Protein AF-A0A9P6WS17-F1 (afdb_monomer_lite)

Organism: Rhizopus oryzae (NCBI:txid64495)

Structure (mmCIF, N/CA/C/O backbone):
data_AF-A0A9P6WS17-F1
#
_entry.id   AF-A0A9P6WS17-F1
#
loop_
_atom_site.group_PDB
_atom_site.id
_atom_site.type_symbol
_atom_site.label_atom_id
_atom_site.label_alt_id
_atom_site.label_comp_id
_atom_site.label_asym_id
_atom_site.label_entity_id
_atom_site.label_seq_id
_atom_site.pdbx_PDB_ins_code
_atom_site.Cartn_x
_atom_site.Cartn_y
_atom_site.Cartn_z
_atom_site.occupancy
_atom_site.B_iso_or_equiv
_atom_site.auth_seq_id
_atom_site.auth_comp_id
_atom_site.auth_asym_id
_atom_site.auth_atom_id
_atom_site.pdbx_PDB_model_num
ATOM 1 N N . MET A 1 1 ? -6.943 7.505 1.595 1.00 94.88 1 MET A N 1
ATOM 2 C CA . MET A 1 1 ? -6.005 6.619 0.886 1.00 94.88 1 MET A CA 1
ATOM 3 C C . MET A 1 1 ? -4.663 7.307 0.877 1.00 94.88 1 MET A C 1
ATOM 5 O O . MET A 1 1 ? -4.616 8.500 0.595 1.00 94.88 1 MET A O 1
ATOM 9 N N . TYR A 1 2 ? -3.627 6.573 1.239 1.00 97.38 2 TYR A N 1
ATOM 10 C CA . TYR A 1 2 ? -2.259 7.032 1.397 1.00 97.38 2 TYR A CA 1
ATOM 11 C C . TYR A 1 2 ? -1.361 6.114 0.573 1.00 97.38 2 TYR A C 1
ATOM 13 O O . TYR A 1 2 ? -1.599 4.908 0.483 1.00 97.38 2 TYR A O 1
ATOM 21 N N . GLY A 1 3 ? -0.360 6.696 -0.070 1.00 95.25 3 GLY A N 1
ATOM 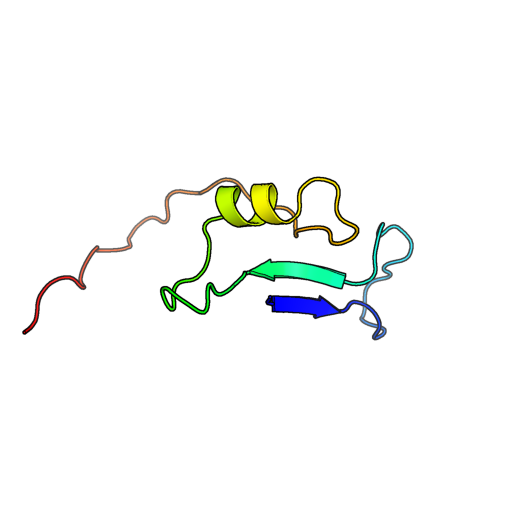22 C CA . GLY A 1 3 ? 0.528 5.974 -0.962 1.00 95.25 3 GLY A CA 1
ATOM 23 C C . GLY A 1 3 ? 1.717 6.824 -1.372 1.00 95.25 3 GLY A C 1
ATOM 24 O O . GLY A 1 3 ? 1.734 8.033 -1.131 1.00 95.25 3 GLY A O 1
ATOM 25 N N . GLU A 1 4 ? 2.690 6.182 -2.005 1.00 92.56 4 GLU A N 1
ATOM 26 C CA . GLU A 1 4 ? 3.900 6.833 -2.501 1.00 92.56 4 GLU A CA 1
ATOM 27 C C . GLU A 1 4 ? 3.791 7.066 -4.010 1.00 92.56 4 GLU A C 1
ATOM 29 O O . GLU A 1 4 ? 3.338 6.191 -4.753 1.00 92.56 4 GLU A O 1
ATOM 34 N N . THR A 1 5 ? 4.204 8.252 -4.469 1.00 90.00 5 THR A N 1
ATOM 35 C CA . THR A 1 5 ? 4.213 8.603 -5.896 1.00 90.00 5 THR A CA 1
ATOM 36 C C . THR A 1 5 ? 5.645 8.618 -6.420 1.00 90.00 5 THR A C 1
ATOM 38 O O . THR A 1 5 ? 6.438 9.494 -6.090 1.00 90.00 5 THR A O 1
ATOM 41 N N . LEU A 1 6 ? 5.964 7.694 -7.318 1.00 83.56 6 LEU A N 1
ATOM 42 C CA . LEU A 1 6 ? 7.320 7.423 -7.804 1.00 83.56 6 LEU A CA 1
ATOM 43 C C . LEU A 1 6 ? 7.703 8.264 -9.033 1.00 83.56 6 LEU A C 1
ATOM 45 O O . LEU A 1 6 ? 8.466 7.837 -9.894 1.00 83.56 6 LEU A O 1
ATOM 49 N N . THR A 1 7 ? 7.161 9.477 -9.140 1.00 76.00 7 THR A N 1
ATOM 50 C CA . THR A 1 7 ? 7.338 10.354 -10.313 1.00 76.00 7 THR A CA 1
ATOM 51 C C . THR A 1 7 ? 8.568 11.253 -10.230 1.00 76.00 7 THR A C 1
ATOM 53 O O . THR A 1 7 ? 8.936 11.889 -11.219 1.00 76.00 7 THR A O 1
ATOM 56 N N . LYS A 1 8 ? 9.233 11.321 -9.071 1.00 72.44 8 LYS A N 1
ATOM 57 C CA . LYS A 1 8 ? 10.469 12.090 -8.897 1.00 72.44 8 LYS A CA 1
ATOM 58 C C . LYS A 1 8 ? 11.686 11.178 -9.042 1.00 72.44 8 LYS A C 1
ATOM 60 O O . LYS A 1 8 ? 11.738 10.103 -8.458 1.00 72.44 8 LYS A O 1
ATOM 65 N N . LYS A 1 9 ? 12.688 11.632 -9.805 1.00 66.25 9 LYS A N 1
ATOM 66 C CA . LYS A 1 9 ? 13.973 10.931 -9.965 1.00 66.25 9 LYS A CA 1
ATOM 67 C C . LYS A 1 9 ? 14.642 10.759 -8.601 1.00 66.25 9 LYS A C 1
ATOM 69 O O . LYS A 1 9 ? 14.863 11.744 -7.897 1.00 66.25 9 LYS A O 1
ATOM 74 N N . HIS A 1 10 ? 14.948 9.523 -8.235 1.00 63.28 10 HIS A N 1
ATOM 75 C CA . HIS A 1 10 ? 15.748 9.160 -7.062 1.00 63.28 10 HIS A CA 1
ATOM 76 C C . HIS A 1 10 ? 16.980 8.384 -7.550 1.00 63.28 10 HIS A C 1
ATOM 78 O O . HIS A 1 10 ? 17.122 8.146 -8.749 1.00 63.28 10 HIS A O 1
ATOM 84 N N . SER A 1 11 ? 17.877 7.977 -6.651 1.00 75.38 11 SER A N 1
ATOM 85 C CA . SER A 1 11 ? 19.085 7.193 -6.978 1.00 75.38 11 SER A CA 1
ATOM 86 C C . SER A 1 11 ? 18.808 5.796 -7.570 1.00 75.38 11 SER A C 1
ATOM 88 O O . SER A 1 11 ? 19.742 5.026 -7.775 1.00 75.38 11 SER A O 1
ATOM 90 N N . VAL A 1 12 ? 17.538 5.457 -7.819 1.00 72.81 12 VAL A N 1
ATOM 91 C CA . VAL A 1 12 ? 17.048 4.170 -8.322 1.00 72.81 12 VAL A CA 1
ATOM 92 C C . VAL A 1 12 ? 16.104 4.424 -9.500 1.00 72.81 12 VAL A C 1
ATOM 94 O O . VAL A 1 12 ? 15.319 5.374 -9.480 1.00 72.81 12 VAL A O 1
ATOM 97 N N . PHE A 1 13 ? 16.190 3.578 -10.527 1.00 78.38 13 PHE A N 1
ATOM 98 C CA . PHE A 1 13 ? 15.295 3.603 -11.682 1.00 78.38 13 PHE A CA 1
ATOM 99 C C . PHE A 1 13 ? 14.026 2.779 -11.404 1.00 78.38 13 PHE A C 1
ATOM 101 O O . PHE A 1 13 ? 14.094 1.701 -10.822 1.00 78.38 13 PHE A O 1
ATOM 108 N N . TYR A 1 14 ? 12.871 3.306 -11.818 1.00 79.75 14 TYR A N 1
ATOM 109 C CA . TYR A 1 14 ? 11.543 2.689 -11.658 1.00 79.75 14 TYR A CA 1
ATOM 110 C C . TYR A 1 14 ? 10.972 2.170 -12.987 1.00 79.75 14 TYR A C 1
ATOM 112 O O . TYR A 1 14 ? 9.763 2.045 -13.157 1.00 79.75 14 TYR A O 1
ATOM 120 N N . ASP A 1 15 ? 11.846 1.898 -13.947 1.00 82.12 15 ASP A N 1
ATOM 121 C CA . ASP A 1 15 ? 11.534 1.489 -15.318 1.00 82.12 15 ASP A CA 1
ATOM 122 C C . ASP A 1 15 ? 10.809 0.138 -15.425 1.00 82.12 15 ASP A C 1
ATOM 124 O O . ASP A 1 15 ? 10.123 -0.108 -16.414 1.00 82.12 15 ASP A O 1
ATOM 128 N N . ALA A 1 16 ? 10.910 -0.708 -14.400 1.00 85.31 16 ALA A N 1
ATOM 129 C CA . ALA A 1 16 ? 10.220 -1.995 -14.327 1.00 85.31 16 ALA A CA 1
ATOM 130 C C . ALA A 1 16 ? 8.948 -1.990 -13.455 1.00 85.31 16 ALA A C 1
ATOM 132 O O . ALA A 1 16 ? 8.357 -3.051 -13.236 1.00 85.31 16 ALA A O 1
ATOM 133 N N . LEU A 1 17 ? 8.522 -0.841 -12.912 1.00 85.62 17 LEU A N 1
ATOM 134 C CA . LEU A 1 17 ? 7.340 -0.805 -12.051 1.00 85.62 17 LEU A CA 1
ATOM 135 C C . LEU A 1 17 ? 6.039 -0.753 -12.862 1.00 85.62 17 LEU A C 1
ATOM 137 O O . LEU A 1 17 ? 5.937 0.010 -13.820 1.00 85.62 17 LEU A O 1
ATOM 141 N N . PRO A 1 18 ? 5.005 -1.508 -12.451 1.00 83.94 18 PRO A N 1
ATOM 142 C CA . PRO A 1 18 ? 3.737 -1.557 -13.176 1.00 83.94 18 PRO A CA 1
ATOM 143 C C . PRO A 1 18 ? 2.941 -0.243 -13.098 1.00 83.94 18 PRO A C 1
ATOM 145 O O . PRO A 1 18 ? 2.123 0.017 -13.976 1.00 83.94 18 PRO A O 1
ATOM 148 N N . HIS A 1 19 ? 3.165 0.587 -12.068 1.00 84.06 19 HIS A N 1
ATOM 149 C CA . HIS A 1 19 ? 2.477 1.867 -11.865 1.00 84.06 19 HIS A CA 1
ATOM 150 C C . HIS A 1 19 ? 3.374 2.885 -11.146 1.00 84.06 19 HIS A C 1
ATOM 152 O O . HIS A 1 19 ? 4.369 2.527 -10.527 1.00 84.06 19 HIS A O 1
ATOM 158 N N . HIS A 1 20 ? 3.004 4.168 -11.198 1.00 86.94 20 HIS A N 1
ATOM 159 C CA . HIS A 1 20 ? 3.724 5.252 -10.511 1.00 86.94 20 HIS A CA 1
ATOM 160 C C . HIS A 1 20 ? 3.160 5.602 -9.128 1.00 86.94 20 HIS A C 1
ATOM 162 O O . HIS A 1 20 ? 3.738 6.440 -8.443 1.00 86.94 20 HIS A O 1
ATOM 168 N N . PHE A 1 21 ? 2.042 5.000 -8.722 1.00 92.00 21 PHE A N 1
ATOM 169 C CA . PHE A 1 21 ? 1.459 5.181 -7.397 1.00 92.00 21 PHE A CA 1
ATOM 170 C C . PHE A 1 21 ? 1.181 3.822 -6.770 1.00 92.00 21 PHE A C 1
ATOM 172 O O . PHE A 1 21 ? 0.544 2.977 -7.402 1.00 92.00 21 PHE A O 1
ATOM 179 N N . PHE A 1 22 ? 1.632 3.645 -5.531 1.00 94.44 22 PHE A N 1
ATOM 180 C CA . PHE 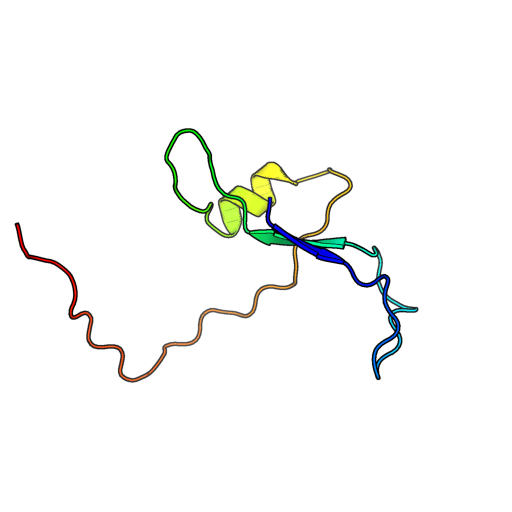A 1 22 ? 1.371 2.443 -4.748 1.00 94.44 22 PHE A CA 1
ATOM 181 C C . PHE A 1 22 ? 0.751 2.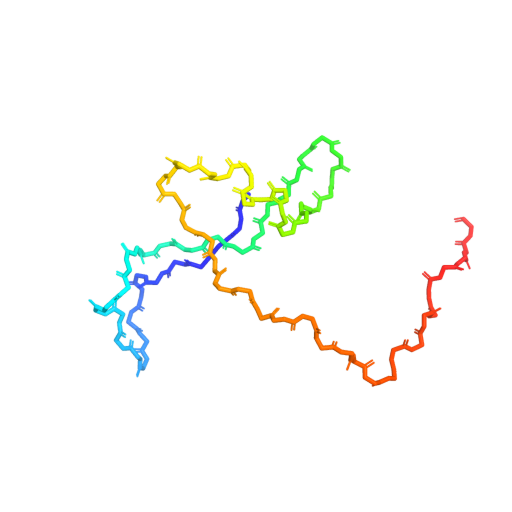812 -3.409 1.00 94.44 22 PHE A C 1
ATOM 183 O O . PHE A 1 22 ? 1.292 3.626 -2.661 1.00 94.44 22 PHE A O 1
ATOM 190 N N . GLU A 1 23 ? -0.381 2.193 -3.111 1.00 97.31 23 GLU A N 1
ATOM 191 C CA . GLU A 1 23 ? -1.093 2.352 -1.853 1.00 97.31 23 GLU A CA 1
ATOM 192 C C . GLU A 1 23 ? -0.433 1.546 -0.739 1.00 97.31 23 GLU A C 1
ATOM 194 O O . GLU A 1 23 ? -0.026 0.403 -0.944 1.00 97.31 23 GLU A O 1
ATOM 199 N N . PHE A 1 24 ? -0.332 2.140 0.447 1.00 96.69 24 PHE A N 1
ATOM 200 C CA . PHE A 1 24 ? 0.104 1.424 1.646 1.00 96.69 24 PHE A CA 1
ATOM 201 C C . PHE A 1 24 ? -0.910 1.480 2.788 1.00 96.69 24 PHE A C 1
ATOM 203 O O . PHE A 1 24 ? -0.906 0.561 3.605 1.00 96.69 24 PHE A O 1
ATOM 210 N N . ASP A 1 25 ? -1.783 2.495 2.825 1.00 97.56 25 ASP A N 1
ATOM 211 C CA . ASP A 1 25 ? -2.838 2.596 3.833 1.00 97.56 25 ASP A CA 1
ATOM 212 C C . ASP A 1 25 ? -4.124 3.268 3.333 1.00 97.56 25 ASP A C 1
ATOM 214 O O . ASP A 1 25 ? -4.139 4.201 2.520 1.00 97.56 25 ASP A O 1
ATOM 218 N N . VAL A 1 26 ? -5.245 2.882 3.944 1.00 98.31 26 VAL A N 1
ATOM 219 C CA . VAL A 1 26 ? -6.547 3.533 3.772 1.00 98.31 26 VAL A CA 1
ATOM 220 C C . VAL A 1 26 ? -7.141 3.833 5.140 1.00 98.31 26 VAL A C 1
ATOM 222 O O . VAL A 1 26 ? -7.372 2.926 5.928 1.00 98.31 26 VAL A O 1
ATOM 225 N N . LEU A 1 27 ? -7.420 5.109 5.404 1.00 98.38 27 LEU A N 1
ATOM 226 C CA . LEU A 1 27 ? -8.225 5.537 6.545 1.00 98.38 27 LEU A CA 1
ATOM 227 C C . LEU A 1 27 ? -9.710 5.420 6.190 1.00 98.38 27 LEU A C 1
ATOM 229 O O . LEU A 1 27 ? -10.166 6.075 5.245 1.00 98.38 27 LEU A O 1
ATOM 233 N N . ASP A 1 28 ? -10.455 4.633 6.961 1.00 97.88 28 ASP A N 1
ATOM 234 C CA . ASP A 1 28 ? -11.911 4.693 6.967 1.00 97.88 28 ASP A CA 1
ATOM 235 C C . ASP A 1 28 ? -12.358 5.940 7.736 1.00 97.88 28 ASP A C 1
ATOM 237 O O . ASP A 1 28 ? -12.082 6.113 8.921 1.00 97.88 28 ASP A O 1
ATOM 241 N N . ARG A 1 29 ? -13.066 6.830 7.043 1.00 97.31 29 ARG A N 1
ATOM 242 C CA . ARG A 1 29 ? -13.520 8.108 7.598 1.00 97.31 29 ARG A CA 1
ATOM 243 C C . ARG A 1 29 ? -14.731 7.970 8.515 1.00 97.31 29 ARG A C 1
ATOM 245 O O . ARG A 1 29 ? -15.009 8.912 9.251 1.00 97.31 29 ARG A O 1
ATOM 252 N N . HIS A 1 30 ? -15.455 6.854 8.454 1.00 97.44 30 HIS A N 1
ATOM 253 C CA . HIS A 1 30 ? -16.594 6.608 9.333 1.00 97.44 30 HIS A CA 1
ATOM 254 C C . HIS A 1 30 ? -16.132 6.132 10.705 1.00 97.44 30 HIS A C 1
ATOM 256 O O . HIS A 1 30 ? -16.544 6.695 11.715 1.00 97.44 30 HIS A O 1
ATOM 262 N N . SER A 1 31 ? -15.258 5.123 10.740 1.00 97.38 31 SER A N 1
ATOM 263 C CA . SER A 1 31 ? -14.712 4.605 11.997 1.00 97.38 31 SER A CA 1
ATOM 264 C C . SER A 1 31 ? -13.499 5.382 12.514 1.00 97.38 31 SER A C 1
ATOM 266 O O . SER A 1 31 ? -13.166 5.263 13.689 1.00 97.38 31 SER A O 1
ATOM 268 N N . GLY A 1 32 ? -12.831 6.163 11.659 1.00 97.94 32 GLY A N 1
ATOM 269 C CA . GLY A 1 32 ? -11.585 6.854 11.994 1.00 97.94 32 GLY A CA 1
ATOM 270 C C . GLY A 1 32 ? -10.366 5.928 12.082 1.00 97.94 32 GLY A C 1
ATOM 271 O O . GLY A 1 32 ? -9.311 6.368 12.533 1.00 97.94 32 GLY A O 1
ATOM 272 N N . ASN A 1 33 ? -10.492 4.667 11.657 1.00 98.25 33 ASN A N 1
ATOM 273 C CA . ASN A 1 33 ? -9.437 3.661 11.757 1.00 98.25 33 ASN A CA 1
ATOM 274 C C . ASN A 1 33 ? -8.78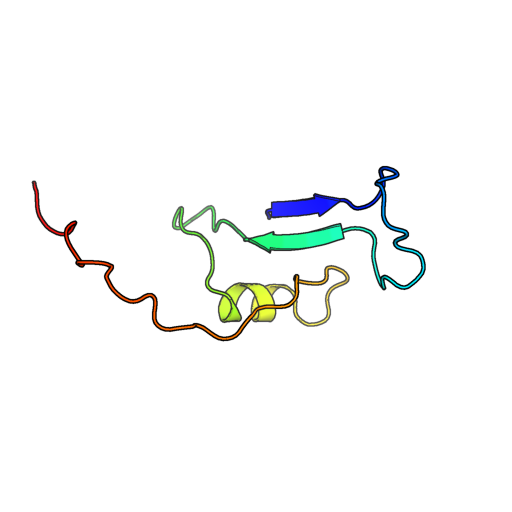4 3.376 10.404 1.00 98.25 33 ASN A C 1
ATOM 276 O O . ASN A 1 33 ? -9.427 3.423 9.352 1.00 98.25 33 ASN A O 1
ATOM 280 N N . PHE A 1 34 ? -7.504 3.015 10.433 1.00 98.44 34 PHE A N 1
ATOM 281 C CA . PHE A 1 34 ? -6.837 2.461 9.261 1.00 98.44 34 PHE A CA 1
ATOM 282 C C . PHE A 1 34 ? -7.318 1.034 8.990 1.00 98.44 34 PHE A C 1
ATOM 284 O O . PHE A 1 34 ? -7.481 0.226 9.907 1.00 98.44 34 PHE A O 1
ATOM 291 N N . LEU A 1 35 ? -7.549 0.729 7.715 1.00 98.19 35 LEU A N 1
ATOM 292 C CA . LEU A 1 35 ? -7.951 -0.597 7.269 1.00 98.19 35 LEU A CA 1
ATOM 293 C C . LEU A 1 35 ? -6.803 -1.598 7.425 1.00 98.19 35 LEU A C 1
ATOM 295 O O . LEU A 1 35 ? -5.643 -1.298 7.138 1.00 98.19 35 LEU A O 1
ATOM 299 N N . SER A 1 36 ? -7.148 -2.828 7.808 1.00 96.94 36 SER A N 1
ATOM 300 C CA . SER A 1 36 ? -6.203 -3.944 7.789 1.00 96.94 36 SER A CA 1
ATOM 301 C C . SER A 1 36 ? -5.712 -4.232 6.366 1.00 96.94 36 SER A C 1
ATOM 303 O O . SER A 1 36 ? -6.352 -3.859 5.379 1.00 96.94 36 SER A O 1
ATOM 305 N N . THR A 1 37 ? -4.599 -4.963 6.257 1.00 96.00 37 THR A N 1
ATOM 306 C CA . THR A 1 37 ? -4.040 -5.399 4.970 1.00 96.00 37 THR A CA 1
ATOM 307 C C . THR A 1 37 ? -5.054 -6.106 4.086 1.00 96.00 37 THR A C 1
ATOM 309 O O . THR A 1 37 ? -5.149 -5.811 2.895 1.00 96.00 37 THR A O 1
ATOM 312 N N . ASP A 1 38 ? -5.839 -7.012 4.658 1.00 96.75 38 ASP A N 1
ATOM 313 C CA . ASP A 1 38 ? -6.822 -7.767 3.886 1.00 96.75 38 ASP A CA 1
ATOM 314 C C . ASP A 1 38 ? -8.005 -6.887 3.470 1.00 96.75 38 ASP A C 1
ATOM 316 O O . ASP A 1 38 ? -8.480 -6.990 2.339 1.00 96.75 38 ASP A O 1
ATOM 320 N N . ALA A 1 39 ? -8.425 -5.952 4.328 1.00 97.75 39 ALA A N 1
ATOM 321 C CA . ALA A 1 39 ? -9.509 -5.026 4.019 1.00 97.75 39 ALA A CA 1
ATOM 322 C C . ALA A 1 39 ? -9.146 -4.056 2.883 1.00 97.75 39 ALA A C 1
ATOM 324 O O . ALA A 1 39 ? -9.949 -3.872 1.967 1.00 97.75 39 ALA A O 1
ATOM 325 N N . ARG A 1 40 ? -7.934 -3.478 2.876 1.00 97.50 40 ARG A N 1
ATOM 326 C CA . ARG A 1 40 ? -7.497 -2.624 1.752 1.00 97.50 40 ARG A CA 1
ATOM 327 C C . ARG A 1 40 ? -7.356 -3.407 0.445 1.00 97.50 40 ARG A C 1
ATOM 329 O O . ARG A 1 40 ? -7.768 -2.915 -0.599 1.00 97.50 40 ARG A O 1
ATOM 336 N N . ARG A 1 41 ? -6.868 -4.654 0.494 1.00 96.50 41 ARG A N 1
ATOM 337 C CA . ARG A 1 41 ? -6.782 -5.526 -0.692 1.00 96.50 41 ARG A CA 1
ATOM 338 C C . ARG A 1 41 ? -8.156 -5.835 -1.267 1.00 96.50 41 ARG A C 1
ATOM 340 O O . ARG A 1 41 ? -8.330 -5.756 -2.477 1.00 96.50 41 ARG A O 1
ATOM 347 N N . ALA A 1 42 ? -9.123 -6.155 -0.409 1.00 97.94 42 ALA A N 1
ATOM 348 C CA . ALA A 1 42 ? -10.499 -6.380 -0.830 1.00 97.94 42 ALA A CA 1
ATOM 349 C C . ALA A 1 42 ? -11.111 -5.114 -1.452 1.00 97.94 42 ALA A C 1
ATOM 351 O O . ALA A 1 42 ? -11.750 -5.197 -2.495 1.00 97.94 42 ALA A O 1
ATOM 352 N N . LEU A 1 43 ? -10.862 -3.945 -0.853 1.00 97.50 43 LEU A N 1
ATOM 353 C CA . LEU A 1 43 ? -11.343 -2.656 -1.355 1.00 97.50 43 LEU A CA 1
ATOM 354 C C . LEU A 1 43 ? -10.796 -2.310 -2.751 1.00 97.50 43 LEU A C 1
ATOM 356 O O . LEU A 1 43 ? -11.514 -1.722 -3.554 1.00 97.50 43 LEU A O 1
ATOM 360 N N . LEU A 1 44 ? -9.536 -2.647 -3.034 1.00 96.88 44 LEU A N 1
ATOM 361 C CA . LEU A 1 44 ? -8.858 -2.300 -4.291 1.00 96.88 44 LEU A CA 1
ATOM 362 C C . LEU A 1 44 ? -8.894 -3.416 -5.345 1.00 96.88 44 LEU A C 1
ATOM 364 O O . LEU A 1 44 ? -8.394 -3.226 -6.455 1.00 96.88 44 LEU A O 1
ATOM 368 N N . ALA A 1 45 ? -9.475 -4.571 -5.022 1.00 96.94 45 ALA A N 1
ATOM 369 C CA . ALA A 1 45 ? -9.501 -5.730 -5.904 1.00 96.94 45 ALA A CA 1
ATOM 370 C C . ALA A 1 45 ? -10.129 -5.394 -7.271 1.00 96.94 45 ALA A C 1
ATOM 372 O O . ALA A 1 45 ? -11.247 -4.891 -7.356 1.00 96.94 45 ALA A O 1
ATOM 373 N N . GLY A 1 46 ? -9.394 -5.679 -8.351 1.00 95.31 46 GLY A N 1
ATOM 374 C CA . GLY A 1 46 ? -9.824 -5.406 -9.730 1.00 95.31 46 GLY A CA 1
ATOM 375 C C . GLY A 1 46 ? -9.769 -3.931 -10.151 1.00 95.31 46 GLY A C 1
ATOM 376 O O . GLY A 1 46 ? -10.103 -3.617 -11.292 1.00 95.31 46 GLY A O 1
ATOM 377 N N . GLY A 1 47 ? -9.353 -3.030 -9.260 1.00 94.56 47 GLY A N 1
ATOM 378 C CA . GLY A 1 47 ? -9.168 -1.613 -9.553 1.00 94.56 47 GLY A CA 1
ATOM 379 C C . GLY A 1 47 ? -7.792 -1.284 -10.152 1.00 94.56 47 GLY A C 1
ATOM 380 O O . GLY A 1 47 ? -6.918 -2.144 -10.246 1.00 94.56 47 GLY A O 1
ATOM 381 N N . PRO A 1 48 ? -7.569 -0.013 -10.536 1.00 93.75 48 PRO A N 1
ATOM 382 C CA . PRO A 1 48 ? -6.323 0.433 -11.163 1.00 93.75 48 PRO A CA 1
ATOM 383 C C . PRO A 1 48 ? -5.204 0.767 -10.164 1.00 93.75 48 PRO A C 1
ATOM 385 O O . PRO A 1 48 ? -4.109 1.136 -10.583 1.00 93.75 48 PRO A O 1
ATOM 388 N N . VAL A 1 49 ? -5.478 0.716 -8.856 1.00 95.00 49 VAL A N 1
ATOM 389 C CA . VAL A 1 49 ? -4.499 1.067 -7.824 1.00 95.00 49 VAL A CA 1
ATOM 390 C C . VAL A 1 49 ? -3.885 -0.195 -7.244 1.00 95.00 49 VAL A C 1
ATOM 392 O O . VAL A 1 49 ? -4.601 -1.067 -6.757 1.00 95.00 49 VAL A O 1
ATOM 395 N N . LEU A 1 50 ? -2.556 -0.267 -7.265 1.00 94.75 50 LEU A N 1
ATOM 396 C CA . LEU A 1 50 ? -1.817 -1.367 -6.663 1.00 94.75 50 LEU A CA 1
ATOM 397 C C . LEU A 1 50 ? -1.409 -1.046 -5.228 1.00 94.75 50 LEU A C 1
ATOM 399 O O . LEU A 1 50 ? -0.965 0.064 -4.937 1.00 94.75 50 LEU A O 1
ATOM 403 N N . SER A 1 51 ? -1.497 -2.045 -4.353 1.00 95.25 51 SER A N 1
ATOM 404 C CA . SER A 1 51 ? -0.905 -1.979 -3.017 1.00 95.25 51 SER A CA 1
ATOM 405 C C . SER A 1 51 ? 0.591 -2.304 -3.058 1.00 95.25 51 SER A C 1
ATOM 407 O O . SER A 1 51 ? 1.052 -3.084 -3.896 1.00 95.25 51 SER A O 1
ATOM 409 N N . VAL A 1 52 ? 1.351 -1.754 -2.113 1.00 93.81 52 VAL A N 1
ATOM 410 C CA . VAL A 1 52 ? 2.749 -2.137 -1.875 1.00 93.81 52 VAL A CA 1
ATOM 411 C C . VAL A 1 52 ? 2.865 -3.623 -1.485 1.00 93.81 52 VAL A C 1
ATOM 413 O O . VAL A 1 52 ? 1.948 -4.180 -0.865 1.00 93.81 52 VAL A O 1
ATOM 416 N N . PRO A 1 53 ? 3.996 -4.289 -1.790 1.00 91.44 53 PRO A N 1
ATOM 417 C CA . PRO A 1 53 ? 4.290 -5.612 -1.251 1.00 91.44 53 PRO A CA 1
ATOM 418 C C . PRO A 1 53 ? 4.296 -5.598 0.281 1.00 91.44 53 PRO A C 1
ATOM 420 O O . PRO A 1 53 ? 4.832 -4.684 0.905 1.00 91.44 53 PRO A O 1
ATOM 423 N N . VAL A 1 54 ? 3.7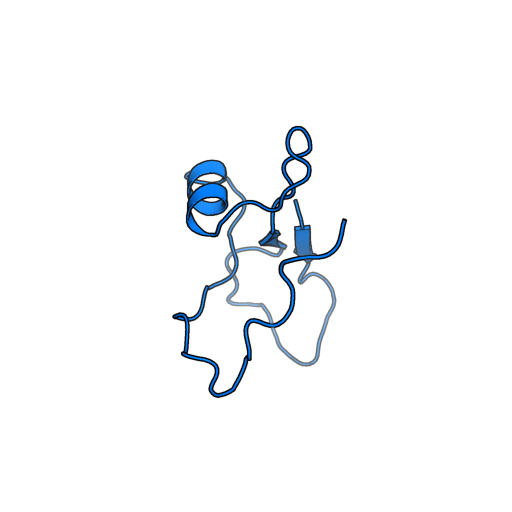24 -6.636 0.892 1.00 92.12 54 VAL A N 1
ATOM 424 C CA . VAL A 1 54 ? 3.666 -6.778 2.353 1.00 92.12 54 VAL A CA 1
ATOM 425 C C . VAL A 1 54 ? 4.613 -7.889 2.769 1.00 92.12 54 VAL A C 1
ATOM 427 O O . VAL A 1 54 ? 4.495 -9.016 2.287 1.00 92.12 54 VAL A O 1
ATOM 430 N N . LEU A 1 55 ? 5.545 -7.569 3.663 1.00 90.81 55 LEU A N 1
ATOM 431 C CA . LEU A 1 55 ? 6.424 -8.566 4.261 1.00 90.81 55 LEU A CA 1
ATOM 432 C C . LEU A 1 55 ? 5.642 -9.422 5.271 1.00 90.81 55 LEU A C 1
ATOM 434 O O . LEU A 1 55 ? 4.732 -8.907 5.928 1.00 90.81 55 LEU A O 1
ATOM 438 N N . PRO A 1 56 ? 5.986 -10.711 5.432 1.00 85.69 56 PRO A N 1
ATOM 439 C CA . PRO A 1 56 ? 5.437 -11.528 6.506 1.00 85.69 56 PRO A CA 1
ATOM 440 C C . PRO A 1 56 ? 5.663 -10.869 7.869 1.00 85.69 56 PRO A C 1
ATOM 442 O O . PRO A 1 56 ? 6.721 -10.285 8.113 1.00 85.69 56 PRO A O 1
ATOM 445 N N . ALA A 1 57 ? 4.684 -10.989 8.767 1.00 80.12 57 ALA A N 1
ATOM 446 C CA . ALA A 1 57 ? 4.844 -10.515 10.133 1.00 80.12 57 ALA A CA 1
ATOM 447 C C . ALA A 1 57 ? 5.976 -11.300 10.810 1.00 80.12 57 ALA A C 1
ATOM 449 O O . ALA A 1 57 ? 5.881 -12.514 10.993 1.00 80.12 57 ALA A O 1
ATOM 450 N N . ALA A 1 58 ? 7.051 -10.606 11.172 1.00 77.94 58 ALA A N 1
ATOM 451 C CA . ALA A 1 58 ? 8.078 -11.155 12.039 1.00 77.94 58 ALA A CA 1
ATOM 452 C C . ALA A 1 58 ? 7.701 -10.874 13.495 1.00 77.94 58 ALA A C 1
ATOM 454 O O . ALA A 1 58 ? 7.223 -9.784 13.821 1.00 77.94 58 ALA A O 1
ATOM 455 N N . ALA A 1 59 ? 7.938 -11.844 14.380 1.00 77.81 59 ALA A N 1
ATOM 456 C CA . ALA A 1 59 ? 7.891 -11.580 15.808 1.00 77.81 59 ALA A CA 1
ATOM 457 C C . ALA A 1 59 ? 8.948 -10.517 16.133 1.00 77.81 59 ALA A C 1
ATOM 459 O O . ALA A 1 59 ? 10.144 -10.734 15.934 1.00 77.81 59 ALA A O 1
ATOM 460 N N . VAL A 1 60 ? 8.507 -9.359 16.617 1.00 73.75 60 VAL A N 1
ATOM 461 C CA . VAL A 1 60 ? 9.417 -8.347 17.149 1.00 73.75 60 VAL A CA 1
ATOM 462 C C . VAL A 1 60 ? 9.740 -8.768 18.576 1.00 73.75 60 VAL A C 1
ATOM 464 O O . VAL A 1 60 ? 8.881 -8.698 19.455 1.00 73.75 60 VAL A O 1
ATOM 467 N N . ALA A 1 61 ? 10.954 -9.265 18.803 1.00 67.69 61 ALA A N 1
ATOM 468 C CA . ALA A 1 61 ? 11.401 -9.601 20.147 1.00 67.69 61 ALA A CA 1
ATOM 469 C C . ALA A 1 61 ? 11.415 -8.327 21.013 1.00 67.69 61 ALA A C 1
ATOM 471 O O . ALA A 1 61 ? 12.117 -7.372 20.688 1.00 67.69 61 ALA A O 1
ATOM 472 N N . GLY A 1 62 ? 10.639 -8.322 22.104 1.00 63.03 62 GLY A N 1
ATOM 473 C CA . GLY A 1 62 ? 10.718 -7.292 23.147 1.00 63.03 62 GLY A CA 1
ATOM 474 C C . GLY A 1 62 ? 9.740 -6.114 23.065 1.00 63.03 62 GLY A C 1
ATOM 475 O O . GLY A 1 62 ? 10.047 -5.068 23.624 1.00 63.03 62 GLY A O 1
ATOM 476 N N . GLN A 1 63 ? 8.573 -6.239 22.423 1.00 58.53 63 GLN A N 1
ATOM 477 C CA . GLN A 1 63 ? 7.495 -5.264 22.654 1.00 58.53 63 GLN A CA 1
ATOM 478 C C . GLN A 1 63 ? 6.628 -5.714 23.831 1.00 58.53 63 GLN A C 1
ATOM 480 O O . GLN A 1 63 ? 5.682 -6.483 23.660 1.00 58.53 63 GLN A O 1
ATOM 485 N N . ASP A 1 64 ? 6.967 -5.236 25.029 1.00 50.94 64 ASP A N 1
ATOM 486 C CA . ASP A 1 64 ? 6.057 -5.276 26.170 1.00 50.94 64 ASP A CA 1
ATOM 487 C C . ASP A 1 64 ? 4.752 -4.584 25.763 1.00 50.94 64 ASP A C 1
ATOM 489 O O . ASP A 1 64 ? 4.735 -3.411 25.383 1.00 50.94 64 ASP A O 1
ATOM 493 N N . ALA A 1 65 ? 3.646 -5.326 25.823 1.00 52.16 65 ALA A N 1
ATOM 494 C CA . ALA A 1 65 ? 2.293 -4.822 25.622 1.00 52.16 65 ALA A CA 1
ATOM 495 C C . ALA A 1 65 ? 1.893 -3.926 26.809 1.00 52.16 65 ALA A C 1
ATOM 497 O O . ALA A 1 65 ? 1.058 -4.277 27.638 1.00 52.16 65 ALA A O 1
ATOM 498 N N . GLY A 1 66 ? 2.545 -2.774 26.920 1.00 52.59 66 GLY A N 1
ATOM 499 C CA . GLY A 1 66 ? 2.393 -1.813 28.000 1.00 52.59 66 GLY A CA 1
ATOM 500 C C . GLY A 1 66 ? 1.696 -0.539 27.549 1.00 52.59 66 GLY A C 1
ATOM 501 O O . GLY A 1 66 ? 2.236 0.536 27.770 1.00 52.59 66 GLY A O 1
ATOM 502 N N . LEU A 1 67 ? 0.514 -0.626 26.928 1.00 51.84 67 LEU A N 1
ATOM 503 C CA . LEU A 1 67 ? -0.434 0.496 26.953 1.00 51.84 67 LEU A CA 1
ATOM 504 C C . LEU A 1 67 ? -1.879 0.042 26.712 1.00 51.84 67 LEU A C 1
ATOM 506 O O . LEU A 1 67 ? -2.487 0.310 25.682 1.00 51.84 67 LEU A O 1
ATOM 510 N N . ALA A 1 68 ? -2.454 -0.626 27.708 1.00 49.66 68 ALA A N 1
ATOM 511 C CA . ALA A 1 68 ? -3.900 -0.662 27.879 1.00 49.66 68 ALA A CA 1
ATOM 512 C C . ALA A 1 68 ? -4.230 -0.582 29.372 1.00 49.66 68 ALA A C 1
ATOM 514 O O . ALA A 1 68 ? -4.235 -1.604 30.054 1.00 49.66 68 ALA A O 1
ATOM 515 N N . ARG A 1 69 ? -4.482 0.640 29.865 1.00 47.47 69 ARG A N 1
ATOM 516 C CA . ARG A 1 69 ? -5.528 1.017 30.845 1.00 47.47 69 ARG A CA 1
ATOM 517 C C . ARG A 1 69 ? -5.183 2.343 31.521 1.00 47.47 69 ARG A C 1
ATOM 519 O O . ARG A 1 69 ? -4.227 2.420 32.284 1.00 47.47 69 ARG A O 1
ATOM 526 N N . GLY A 1 70 ? -6.023 3.350 31.303 1.00 45.69 70 GLY A N 1
ATOM 527 C CA . GLY A 1 70 ? -5.963 4.607 32.039 1.00 45.69 70 GLY A CA 1
ATOM 528 C C . GLY A 1 70 ? -7.056 5.580 31.615 1.00 45.69 70 GLY A C 1
ATOM 529 O O . GLY A 1 70 ? -6.770 6.442 30.797 1.00 45.69 70 GLY A O 1
ATOM 530 N N . LEU A 1 71 ? -8.232 5.408 32.238 1.00 42.38 71 LEU A N 1
ATOM 531 C CA . LEU A 1 71 ? -9.386 6.322 32.353 1.00 42.38 71 LEU A CA 1
ATOM 532 C C . LEU A 1 71 ? -10.167 6.667 31.076 1.00 42.38 71 LEU A C 1
ATOM 534 O O . LEU A 1 71 ? -9.682 7.459 30.245 1.00 42.38 71 LEU A O 1
#

Foldseek 3Di:
DDWAFQPDDDPDDCVPPPDRIADAWDQDPVVRDIDDPVRVCVVCPPHPHHHDDDDPDDPDPDDDPPDDDDD

InterPro domains:
  IPR021122 RNA ligase domain, REL/Rln2 [PF09414] (1-56)

Sequence (71 aa):
MYGETLTKKHSVFYDALPHHFFEFDVLDRHSGNFLSTDARRALLAGGPVLSVPVLPAA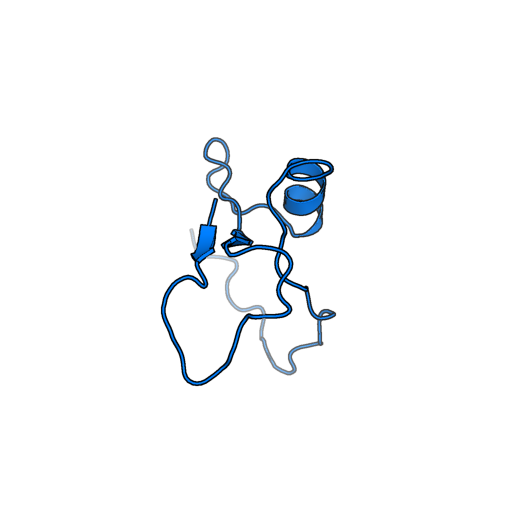AVAGQDAGLARGL

Radius of gyration: 16.46 Å; chains: 1; bounding box: 36×24×48 Å

pLDDT: mean 84.34, std 16.12, range [42.38, 98.44]

Secondary structure (DSSP, 8-state):
-EEEETTS--SS--TT-S-SEEEEE-B-TTT--BPPHHHHHHHHTTSSPEEPP-------TT---------